Protein AF-A0A351A4K2-F1 (afdb_monomer_lite)

pLDDT: mean 87.45, std 18.74, range [32.94, 98.88]

Radius of gyration: 29.79 Å; chains: 1; bounding box: 42×46×103 Å

Foldseek 3Di:
DDDDDDDDDPPDDDPPPPDDDDADPDDDPPDQDDVLCSVPDDPDAAADEADADDDDDALAEAEDAPDPVSCVLVVVLVVCVVVVNSNSDYDYHYQDVSVVSCRHPNNGD

Sequence (109 aa):
MSNSQSQAPSQGLSNTDADTYTPPRVWTWNKPNGGHFASINRPIAGATHERELPRGQHPLQLYSLATPNGVKVTVMLEELLALGHAGAEYDAWLIRINEGDQFGSGFVG

Secondary structure (DSSP, 8-state):
------------------------SS----S--SGGGTTT--SS-S--B--PPP--SSSEEEEE-SSHHHHHHHHHHHHHHHTT-GGG-EEEEE--TTTTGGGBHHHH-

Structure (mmCIF, N/CA/C/O backbone):
data_AF-A0A351A4K2-F1
#
_entry.id   AF-A0A351A4K2-F1
#
loop_
_atom_site.group_PDB
_atom_site.id
_atom_site.type_symbol
_atom_site.label_atom_id
_atom_site.label_alt_id
_atom_site.label_comp_id
_atom_site.label_asym_id
_atom_site.label_enti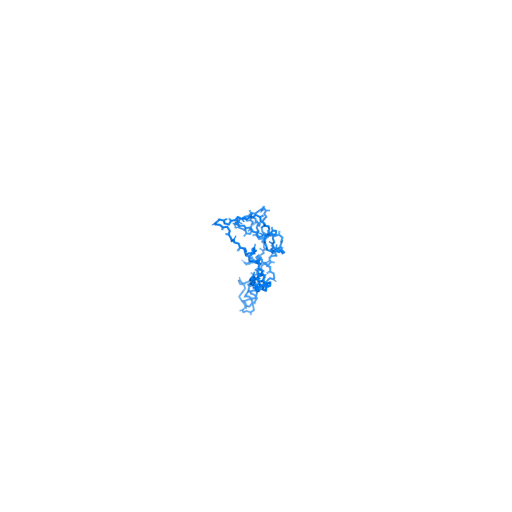ty_id
_atom_site.label_seq_id
_atom_site.pdbx_PDB_ins_code
_atom_site.Cartn_x
_atom_site.Cartn_y
_atom_site.Cartn_z
_atom_site.occupancy
_atom_site.B_iso_or_equiv
_atom_site.auth_seq_id
_atom_site.auth_comp_id
_atom_site.auth_asym_id
_atom_site.auth_atom_id
_atom_site.pdbx_PDB_model_num
ATOM 1 N N . MET A 1 1 ? 24.425 -32.440 -84.194 1.00 39.12 1 MET A N 1
ATOM 2 C CA . MET A 1 1 ? 25.554 -32.238 -83.260 1.00 39.12 1 MET A CA 1
ATOM 3 C C . MET A 1 1 ? 24.971 -31.913 -81.890 1.00 39.12 1 MET A C 1
ATOM 5 O O . MET A 1 1 ? 24.028 -31.137 -81.847 1.00 39.12 1 MET A O 1
ATOM 9 N N . SER A 1 2 ? 25.472 -32.593 -80.848 1.00 40.97 2 SER A N 1
ATOM 10 C CA . SER A 1 2 ? 25.205 -32.441 -79.395 1.00 40.97 2 SER A CA 1
ATOM 11 C C . SER A 1 2 ? 24.975 -30.984 -78.953 1.00 40.97 2 SER A C 1
ATOM 13 O O . SER A 1 2 ? 25.559 -30.092 -79.555 1.00 40.97 2 SER A O 1
ATOM 15 N N . ASN A 1 3 ? 24.196 -30.646 -77.918 1.00 32.94 3 ASN A N 1
ATOM 16 C CA . ASN A 1 3 ? 24.232 -31.159 -76.537 1.00 32.94 3 ASN A CA 1
ATOM 17 C C . ASN A 1 3 ? 22.944 -30.718 -75.780 1.00 32.94 3 ASN A C 1
ATOM 19 O O . ASN A 1 3 ? 22.393 -29.675 -76.114 1.00 32.94 3 ASN A O 1
ATOM 23 N N . SER A 1 4 ? 22.349 -31.540 -74.897 1.00 41.59 4 SER A N 1
ATOM 24 C CA . SER A 1 4 ? 22.372 -31.427 -73.409 1.00 41.59 4 SER A CA 1
ATOM 25 C C . SER A 1 4 ? 21.976 -30.030 -72.872 1.00 41.59 4 SER A C 1
ATOM 27 O O . SER A 1 4 ? 22.605 -29.058 -73.255 1.00 41.59 4 SER A O 1
ATOM 29 N N . GLN A 1 5 ? 21.048 -29.788 -71.946 1.00 40.56 5 GLN A N 1
ATOM 30 C CA . GLN A 1 5 ? 20.612 -30.506 -70.748 1.00 40.56 5 GLN A CA 1
ATOM 31 C C . GLN A 1 5 ? 19.347 -29.798 -70.216 1.00 40.56 5 GLN A C 1
ATOM 33 O O . GLN A 1 5 ? 19.179 -28.592 -70.382 1.00 40.56 5 GLN A O 1
ATOM 38 N N . SER A 1 6 ? 18.487 -30.549 -69.537 1.00 48.09 6 SER A N 1
ATOM 39 C CA . SER A 1 6 ? 17.358 -30.068 -68.740 1.00 48.09 6 SER A CA 1
ATOM 40 C C . SER A 1 6 ? 17.812 -29.304 -67.490 1.00 48.09 6 SER A C 1
ATOM 42 O O . SER A 1 6 ? 18.602 -29.847 -66.717 1.00 48.09 6 SER A O 1
ATOM 44 N N . GLN A 1 7 ? 17.225 -28.140 -67.207 1.00 42.34 7 GLN A N 1
ATOM 45 C CA . GLN A 1 7 ? 17.166 -27.582 -65.851 1.00 42.34 7 GLN A CA 1
ATOM 46 C C . GLN A 1 7 ? 15.751 -27.069 -65.570 1.00 42.34 7 GLN A C 1
ATOM 48 O O . GLN A 1 7 ? 15.266 -26.140 -66.211 1.00 42.34 7 GLN A O 1
ATOM 53 N N . ALA A 1 8 ? 15.078 -27.730 -64.627 1.00 46.47 8 ALA A N 1
ATOM 54 C CA . ALA A 1 8 ? 13.855 -27.238 -64.007 1.00 46.47 8 ALA A CA 1
ATOM 55 C C . ALA A 1 8 ? 14.180 -26.009 -63.136 1.00 46.47 8 ALA A C 1
ATOM 57 O O . ALA A 1 8 ? 15.271 -25.959 -62.561 1.00 46.47 8 ALA A O 1
ATOM 58 N N . PRO A 1 9 ? 13.264 -25.037 -62.988 1.00 40.56 9 PRO A N 1
ATOM 59 C CA . PRO A 1 9 ? 13.486 -23.924 -62.080 1.00 40.56 9 PRO A CA 1
ATOM 60 C C . PRO A 1 9 ? 13.496 -24.452 -60.642 1.00 40.56 9 PRO A C 1
ATOM 62 O O . PRO A 1 9 ? 12.497 -24.976 -60.145 1.00 40.56 9 PRO A O 1
ATOM 65 N N . SER A 1 10 ? 14.645 -24.334 -59.977 1.00 49.72 10 SER A N 1
ATOM 66 C CA . SER A 1 10 ? 14.763 -24.547 -58.540 1.00 49.72 10 SER A CA 1
ATOM 67 C C . SER A 1 10 ? 13.865 -23.536 -57.834 1.00 49.72 10 SER A C 1
ATOM 69 O O . SER A 1 10 ? 14.140 -22.336 -57.852 1.00 49.72 10 SER A O 1
ATOM 71 N N . GLN A 1 11 ? 12.785 -24.027 -57.232 1.00 54.59 11 GLN A N 1
ATOM 72 C CA . GLN A 1 11 ? 12.016 -23.300 -56.231 1.00 54.59 11 GLN A CA 1
ATOM 73 C C . GLN A 1 11 ? 12.992 -22.847 -55.136 1.00 54.59 11 GLN A C 1
ATOM 75 O O . GLN A 1 11 ? 13.496 -23.668 -54.369 1.00 54.59 11 GLN A O 1
ATOM 80 N N . GLY A 1 12 ? 13.325 -21.556 -55.114 1.00 42.44 12 GLY A N 1
ATOM 81 C CA . GLY A 1 12 ? 14.109 -20.961 -54.041 1.00 42.44 12 GLY A CA 1
ATOM 82 C C . GLY A 1 12 ? 13.267 -20.951 -52.773 1.00 42.44 12 GLY A C 1
ATOM 83 O O . GLY A 1 12 ? 12.302 -20.196 -52.680 1.00 42.44 12 GLY A O 1
ATOM 84 N N . LEU A 1 13 ? 13.610 -21.818 -51.822 1.00 52.03 13 LEU A N 1
ATOM 85 C CA . LEU A 1 13 ? 13.068 -21.784 -50.468 1.00 52.03 13 LEU A CA 1
ATOM 86 C C . LEU A 1 13 ? 13.351 -20.412 -49.832 1.00 52.03 13 LEU A C 1
ATOM 88 O O . LEU A 1 13 ? 14.436 -19.848 -49.978 1.00 52.03 13 LEU A O 1
ATOM 92 N N . SER A 1 14 ? 12.330 -19.887 -49.161 1.00 50.12 14 SER A N 1
ATOM 93 C CA . SER A 1 14 ? 12.283 -18.605 -48.462 1.00 50.12 14 SER A CA 1
ATOM 94 C C . SER A 1 14 ? 13.408 -18.435 -47.443 1.00 50.12 14 SER A C 1
ATOM 96 O O . SER A 1 14 ? 13.644 -19.337 -46.644 1.00 50.12 14 SER A O 1
ATOM 98 N N . ASN A 1 15 ? 14.003 -17.244 -47.372 1.00 55.38 15 ASN A N 1
ATOM 99 C CA . ASN A 1 15 ? 14.804 -16.839 -46.218 1.00 55.38 15 ASN A CA 1
ATOM 100 C C . ASN A 1 15 ? 13.967 -15.877 -45.358 1.00 55.38 15 ASN A C 1
ATOM 102 O O . ASN A 1 15 ? 14.037 -14.661 -45.516 1.00 55.38 15 ASN A O 1
ATOM 106 N N . THR A 1 16 ? 13.102 -16.435 -44.508 1.00 57.25 16 THR A N 1
ATOM 107 C CA . THR A 1 16 ? 12.237 -15.705 -43.556 1.00 57.25 16 THR A CA 1
ATOM 108 C C . THR A 1 16 ? 12.728 -15.812 -42.106 1.00 57.25 16 THR A C 1
ATOM 110 O O . THR A 1 16 ? 11.950 -15.605 -41.185 1.00 57.25 16 THR A O 1
ATOM 113 N N . ASP A 1 17 ? 14.013 -16.101 -41.880 1.00 59.97 17 ASP A N 1
ATOM 114 C CA . ASP A 1 17 ? 14.560 -16.367 -40.534 1.00 59.97 17 ASP A CA 1
ATOM 115 C C . ASP A 1 17 ? 15.235 -15.151 -39.861 1.00 59.97 17 ASP A C 1
ATOM 117 O O . ASP A 1 17 ? 15.971 -15.297 -38.885 1.00 59.97 17 ASP A O 1
ATOM 121 N N . ALA A 1 18 ? 15.002 -13.928 -40.348 1.00 61.44 18 ALA A N 1
ATOM 122 C CA . ALA A 1 18 ? 15.763 -12.743 -39.931 1.00 61.44 18 ALA A CA 1
ATOM 123 C C . ALA A 1 18 ? 15.093 -11.826 -38.884 1.00 61.44 18 ALA A C 1
ATOM 125 O O . ALA A 1 18 ? 15.476 -10.667 -38.803 1.00 6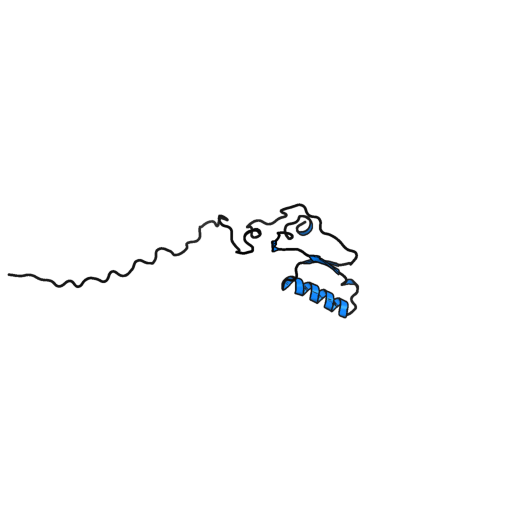1.44 18 ALA A O 1
ATOM 126 N N . ASP A 1 19 ? 14.154 -12.310 -38.060 1.00 75.00 19 ASP A N 1
ATOM 127 C CA . ASP A 1 19 ? 13.496 -11.468 -37.032 1.00 75.00 19 ASP A CA 1
ATOM 128 C C . ASP A 1 19 ? 13.363 -12.138 -35.646 1.00 75.00 19 ASP A C 1
ATOM 130 O O . ASP A 1 19 ? 12.459 -11.846 -34.861 1.00 75.00 19 ASP A O 1
ATOM 134 N N . THR A 1 20 ? 14.288 -13.037 -35.285 1.00 89.25 20 THR A N 1
ATOM 135 C CA . THR A 1 20 ? 14.316 -13.591 -33.918 1.00 89.25 20 THR A CA 1
ATOM 136 C C . THR A 1 20 ? 14.937 -12.587 -32.944 1.00 89.25 20 THR A C 1
ATOM 138 O O . THR A 1 20 ? 16.116 -12.238 -33.046 1.00 89.25 20 THR A O 1
ATOM 141 N N . TYR A 1 21 ? 14.154 -12.140 -31.959 1.00 90.50 21 TYR A N 1
ATOM 142 C CA . TYR A 1 21 ? 14.637 -11.256 -30.898 1.00 90.50 21 TYR A CA 1
ATOM 143 C C . TYR A 1 21 ? 15.830 -11.875 -30.154 1.00 90.50 21 TYR A C 1
ATOM 145 O O . TYR A 1 21 ? 15.721 -12.953 -29.574 1.00 90.50 21 TYR A O 1
ATOM 153 N N . THR A 1 22 ? 16.953 -11.155 -30.125 1.00 92.25 22 THR A N 1
ATOM 154 C CA . THR A 1 22 ? 18.134 -11.522 -29.333 1.00 92.25 22 THR A CA 1
ATOM 155 C C . THR A 1 22 ? 18.292 -10.536 -28.170 1.00 92.25 22 THR A C 1
ATOM 157 O O . THR A 1 22 ? 18.536 -9.350 -28.417 1.00 92.25 22 THR A O 1
ATOM 160 N N . PRO A 1 23 ? 18.155 -10.974 -26.904 1.00 93.25 23 PRO A N 1
ATOM 161 C CA . PRO A 1 23 ? 18.371 -10.109 -25.748 1.00 93.25 23 PRO A CA 1
ATOM 162 C C . PRO A 1 23 ? 19.809 -9.561 -25.696 1.00 93.25 23 PRO A C 1
ATOM 164 O O . PRO A 1 23 ? 20.752 -10.267 -26.063 1.00 93.25 23 PRO A O 1
ATOM 167 N N . PRO A 1 24 ? 20.026 -8.328 -25.205 1.00 94.06 24 PRO A N 1
ATOM 168 C CA . PRO A 1 24 ? 21.370 -7.793 -25.029 1.00 94.06 24 PRO A CA 1
ATOM 169 C C . PRO A 1 24 ? 22.098 -8.488 -23.867 1.00 94.06 24 PRO A C 1
ATOM 171 O O . PRO A 1 24 ? 21.483 -8.901 -22.887 1.00 94.06 24 PRO A O 1
ATOM 174 N N . ARG A 1 25 ? 23.436 -8.527 -23.925 1.00 95.94 25 ARG A N 1
ATOM 175 C CA . ARG A 1 25 ? 24.295 -9.049 -22.839 1.00 95.94 25 ARG A CA 1
ATOM 176 C C . ARG A 1 25 ? 24.082 -8.329 -21.501 1.00 95.94 25 ARG A C 1
ATOM 178 O O . ARG A 1 25 ? 24.228 -8.934 -20.446 1.00 95.94 25 ARG A O 1
ATOM 185 N N . VAL A 1 26 ? 23.786 -7.033 -21.555 1.00 95.31 26 VAL A N 1
ATOM 186 C CA . VAL A 1 26 ? 23.426 -6.213 -20.395 1.00 95.31 26 VAL A CA 1
ATOM 187 C C . VAL A 1 26 ? 22.081 -5.578 -20.701 1.00 95.31 26 VAL A C 1
ATOM 189 O O . VAL A 1 26 ? 21.945 -4.865 -21.696 1.00 95.31 26 VAL A O 1
ATOM 192 N N . TRP A 1 27 ? 21.086 -5.866 -19.866 1.00 95.12 27 TRP A N 1
ATOM 193 C CA . TRP A 1 27 ? 19.755 -5.296 -20.013 1.00 95.12 27 TRP A CA 1
ATOM 194 C C . TRP A 1 27 ? 19.772 -3.796 -19.708 1.00 95.12 27 TRP A C 1
ATOM 196 O O . TRP A 1 27 ? 20.408 -3.352 -18.751 1.00 95.12 27 TRP A O 1
ATOM 206 N N . THR A 1 28 ? 19.059 -3.018 -20.519 1.00 92.38 28 THR A N 1
ATOM 207 C CA . THR A 1 28 ? 18.889 -1.577 -20.329 1.00 92.38 28 THR A CA 1
ATOM 208 C C . THR A 1 28 ? 17.410 -1.216 -20.367 1.00 92.38 28 THR A C 1
ATOM 210 O O . THR A 1 28 ? 16.639 -1.748 -21.168 1.00 92.38 28 THR A O 1
ATOM 213 N N . TRP A 1 29 ? 17.004 -0.284 -19.504 1.00 91.25 29 TRP A N 1
ATOM 214 C CA . TRP A 1 29 ? 15.646 0.250 -19.501 1.00 91.25 29 TRP A CA 1
ATOM 215 C C . TRP A 1 29 ? 15.527 1.379 -20.528 1.00 91.25 29 TRP A C 1
ATOM 217 O O . TRP A 1 29 ? 15.709 2.550 -20.213 1.00 91.25 29 TRP A O 1
ATOM 227 N N . ASN A 1 30 ? 15.295 1.016 -21.788 1.00 82.56 30 ASN A N 1
ATOM 228 C CA . ASN A 1 30 ? 15.243 1.955 -22.916 1.00 82.56 30 ASN A CA 1
ATOM 229 C C . ASN A 1 30 ? 13.833 2.145 -23.501 1.00 82.56 30 ASN A C 1
ATOM 231 O O . ASN A 1 30 ? 13.659 2.920 -24.441 1.00 82.56 30 ASN A O 1
ATOM 235 N N . LYS A 1 31 ? 12.833 1.432 -22.967 1.00 79.00 31 LYS A N 1
ATOM 236 C CA . LYS A 1 31 ? 11.429 1.519 -23.379 1.00 79.00 31 LYS A CA 1
ATOM 237 C C . LYS A 1 31 ? 10.499 1.394 -22.167 1.00 79.00 31 LYS A C 1
ATOM 239 O O . LYS A 1 31 ? 10.785 0.589 -21.274 1.00 79.00 31 LYS A O 1
ATOM 244 N N . PRO A 1 32 ? 9.370 2.125 -22.146 1.00 76.88 32 PRO A N 1
ATOM 245 C CA . PRO A 1 32 ? 8.301 1.861 -21.190 1.00 76.88 32 PRO A CA 1
ATOM 246 C C . PRO A 1 32 ? 7.793 0.420 -21.363 1.00 76.88 32 PRO A C 1
ATOM 248 O O . PRO A 1 32 ? 7.637 -0.060 -22.485 1.00 76.88 32 PRO A O 1
ATOM 251 N N . ASN A 1 33 ? 7.557 -0.281 -20.252 1.00 79.81 33 ASN A N 1
ATOM 252 C CA . ASN A 1 33 ? 7.091 -1.669 -20.240 1.00 79.81 33 ASN A CA 1
ATOM 253 C C . ASN A 1 33 ? 6.048 -1.863 -19.129 1.00 79.81 33 ASN A C 1
ATOM 255 O O . ASN A 1 33 ? 6.232 -1.371 -18.019 1.00 79.81 33 ASN A O 1
ATOM 259 N N . GLY A 1 34 ? 4.970 -2.597 -19.412 1.00 78.88 34 GLY A N 1
ATOM 260 C CA . GLY A 1 34 ? 3.913 -2.894 -18.437 1.00 78.88 34 GLY A CA 1
ATOM 261 C C . GLY A 1 34 ? 2.509 -2.430 -18.822 1.00 78.88 34 GLY A C 1
ATOM 262 O O . GLY A 1 34 ? 1.619 -2.461 -17.976 1.00 78.88 34 GLY A O 1
ATOM 263 N N . GLY A 1 35 ? 2.289 -1.991 -20.067 1.00 87.62 35 GLY A N 1
ATOM 264 C CA . GLY A 1 35 ? 0.970 -1.554 -20.539 1.00 87.62 35 GLY A CA 1
ATOM 265 C C . GLY A 1 35 ? 0.409 -0.421 -19.679 1.00 87.62 35 GLY A C 1
ATOM 266 O O . GLY A 1 35 ? 1.060 0.607 -19.516 1.00 87.62 35 GLY A O 1
ATOM 267 N N . HIS A 1 36 ? -0.763 -0.637 -19.076 1.00 85.25 36 HIS A N 1
ATOM 268 C CA . HIS A 1 36 ? -1.399 0.308 -18.146 1.00 85.25 36 HIS A CA 1
ATOM 269 C C . HIS A 1 36 ? -0.494 0.721 -16.966 1.00 85.25 36 HIS A C 1
ATOM 271 O O . HIS A 1 36 ? -0.648 1.807 -16.419 1.00 85.25 36 HIS A O 1
ATOM 277 N N . PHE A 1 37 ? 0.480 -0.114 -16.596 1.00 88.25 37 PHE A N 1
ATOM 278 C CA . PHE A 1 37 ? 1.420 0.142 -15.502 1.00 88.25 37 PHE A CA 1
ATOM 279 C C . PHE A 1 37 ? 2.793 0.639 -15.970 1.00 88.25 37 PHE A C 1
ATOM 281 O O . PHE A 1 37 ? 3.728 0.733 -15.176 1.00 88.25 37 PHE A O 1
ATOM 288 N N . ALA A 1 38 ? 2.950 0.975 -17.252 1.00 88.81 38 ALA A N 1
ATOM 289 C CA . ALA A 1 38 ? 4.233 1.427 -17.780 1.00 88.81 38 ALA A CA 1
ATOM 290 C C . ALA A 1 38 ? 4.737 2.735 -17.141 1.00 88.81 38 ALA A C 1
ATOM 292 O O . ALA A 1 38 ? 5.941 2.966 -17.116 1.00 88.81 38 ALA A O 1
ATOM 293 N N . SER A 1 39 ? 3.835 3.565 -16.607 1.00 87.25 39 SER A N 1
ATOM 294 C CA . SER A 1 39 ? 4.167 4.790 -15.866 1.00 87.25 39 SER A CA 1
ATOM 295 C C . SER A 1 39 ? 4.707 4.530 -14.455 1.00 87.25 39 SER A C 1
ATOM 297 O O . SER A 1 39 ? 5.374 5.399 -13.893 1.00 87.25 39 SER A O 1
ATOM 299 N N . ILE A 1 40 ? 4.441 3.352 -13.879 1.00 93.12 40 ILE A N 1
ATOM 300 C CA . ILE A 1 40 ? 4.829 3.014 -12.503 1.00 93.12 40 ILE A CA 1
ATOM 301 C C . ILE A 1 40 ? 5.975 2.001 -12.433 1.00 93.12 40 ILE A C 1
ATOM 303 O O . ILE A 1 40 ? 6.766 2.048 -11.491 1.00 93.12 40 ILE A O 1
ATOM 307 N N . ASN A 1 41 ? 6.104 1.112 -13.422 1.00 93.25 41 ASN A N 1
ATOM 308 C CA . ASN A 1 41 ? 7.148 0.092 -13.453 1.00 93.25 41 ASN A CA 1
ATOM 309 C C . ASN A 1 41 ? 8.519 0.717 -13.733 1.00 93.25 41 ASN A C 1
ATOM 311 O O . ASN A 1 41 ? 8.729 1.352 -14.765 1.00 93.25 41 ASN A O 1
ATOM 315 N N . ARG A 1 42 ? 9.474 0.486 -12.830 1.00 94.31 42 ARG A N 1
ATOM 316 C CA . ARG A 1 42 ? 10.830 1.044 -12.884 1.00 94.31 42 ARG A CA 1
ATOM 317 C C . ARG A 1 42 ? 11.854 0.035 -12.348 1.00 94.31 42 ARG A C 1
ATOM 319 O O . ARG A 1 42 ? 11.515 -0.747 -11.464 1.00 94.31 42 ARG A O 1
ATOM 326 N N . PRO A 1 43 ? 13.105 0.046 -12.840 1.00 94.81 43 PRO A N 1
ATOM 327 C CA . PRO A 1 43 ? 14.150 -0.882 -12.398 1.00 94.81 43 PRO A CA 1
ATOM 328 C C . PRO A 1 43 ? 14.808 -0.482 -11.066 1.00 94.81 43 PRO A C 1
ATOM 330 O O . PRO A 1 43 ? 15.776 -1.111 -10.649 1.00 94.81 43 PRO A O 1
ATOM 333 N N . ILE A 1 44 ? 14.320 0.581 -10.425 1.00 95.38 44 ILE A N 1
ATOM 334 C CA . ILE A 1 44 ? 14.834 1.117 -9.163 1.00 95.38 44 ILE A CA 1
ATOM 335 C C . ILE A 1 44 ? 13.695 1.237 -8.150 1.00 95.38 44 ILE A C 1
ATOM 337 O O . ILE A 1 44 ? 12.570 1.569 -8.519 1.00 95.38 44 ILE A O 1
ATOM 341 N N . ALA A 1 45 ? 13.991 0.980 -6.879 1.00 96.94 45 ALA A N 1
ATOM 342 C CA . ALA A 1 45 ? 13.052 1.159 -5.774 1.00 96.94 45 ALA A CA 1
ATOM 343 C C . ALA A 1 45 ? 13.194 2.554 -5.134 1.00 96.94 45 ALA A C 1
ATOM 345 O O . ALA A 1 45 ? 14.079 3.326 -5.504 1.00 96.94 45 ALA A O 1
ATOM 346 N N . GLY A 1 46 ? 12.342 2.846 -4.149 1.00 97.25 46 GLY A N 1
ATOM 347 C CA . GLY A 1 46 ? 12.426 4.043 -3.310 1.00 97.25 46 GLY A CA 1
ATOM 348 C C . GLY A 1 46 ? 11.239 4.991 -3.451 1.00 97.25 46 GLY A C 1
ATOM 349 O O . GLY A 1 46 ? 10.414 4.861 -4.361 1.00 97.25 46 GLY A O 1
ATOM 350 N N . ALA A 1 47 ? 11.169 5.946 -2.523 1.00 98.06 47 ALA A N 1
ATOM 351 C CA . ALA A 1 47 ? 10.190 7.019 -2.561 1.00 98.06 47 ALA A CA 1
ATOM 352 C C . ALA A 1 47 ? 10.442 7.943 -3.761 1.00 98.06 47 ALA A C 1
ATOM 354 O O . ALA A 1 47 ? 11.568 8.117 -4.227 1.00 98.06 47 ALA A O 1
ATOM 355 N N . THR A 1 48 ? 9.369 8.532 -4.270 1.00 97.62 48 THR A N 1
ATOM 356 C CA . THR A 1 48 ? 9.377 9.385 -5.469 1.00 97.62 48 THR A CA 1
ATOM 357 C C . THR A 1 48 ? 8.808 10.765 -5.214 1.00 97.62 48 THR A C 1
ATOM 359 O O . THR A 1 48 ? 9.031 11.674 -6.009 1.00 97.62 48 THR A O 1
ATOM 362 N N . HIS A 1 49 ? 8.065 10.905 -4.123 1.00 97.81 49 HIS A N 1
ATOM 363 C CA . HIS A 1 49 ? 7.468 12.145 -3.684 1.00 97.81 49 HIS A CA 1
ATOM 364 C C . HIS A 1 49 ? 7.276 12.102 -2.170 1.00 97.81 49 HIS A C 1
ATOM 366 O O . HIS A 1 49 ? 7.107 11.030 -1.579 1.00 97.81 49 HIS A O 1
ATOM 372 N N . GLU A 1 50 ? 7.287 13.280 -1.558 1.00 98.06 50 GLU A N 1
ATOM 373 C CA . GLU A 1 50 ? 6.927 13.421 -0.156 1.00 98.06 50 GLU A CA 1
ATOM 374 C C . GLU A 1 50 ? 5.419 13.265 0.009 1.00 98.06 50 GLU A C 1
ATOM 376 O O . GLU A 1 50 ? 4.637 13.935 -0.672 1.00 98.06 50 GLU A O 1
ATOM 381 N N . ARG A 1 51 ? 5.011 12.355 0.893 1.00 96.88 51 ARG A N 1
ATOM 382 C CA . ARG A 1 51 ? 3.607 12.130 1.233 1.00 96.88 51 ARG A CA 1
ATOM 383 C C . ARG A 1 51 ? 3.502 11.428 2.569 1.00 96.88 51 ARG A C 1
ATOM 385 O O . ARG A 1 51 ? 3.837 10.251 2.679 1.00 96.88 51 ARG A O 1
ATOM 392 N N . GLU A 1 52 ? 2.978 12.140 3.553 1.00 97.44 52 GLU A N 1
ATOM 393 C CA . GLU A 1 52 ? 2.617 11.542 4.830 1.00 97.44 52 GLU A CA 1
ATOM 394 C C . GLU A 1 52 ? 1.393 10.637 4.679 1.00 97.44 52 GLU A C 1
ATOM 396 O O . GLU A 1 52 ? 0.514 10.861 3.837 1.00 97.44 52 GLU A O 1
ATOM 401 N N . LEU A 1 53 ? 1.346 9.598 5.508 1.00 98.25 53 LEU A N 1
ATOM 402 C CA . LEU A 1 53 ? 0.209 8.698 5.579 1.00 98.25 53 LEU A CA 1
ATOM 403 C C . LEU A 1 53 ? -0.766 9.153 6.676 1.00 98.25 53 LEU A C 1
ATOM 405 O O . LEU A 1 53 ? -0.328 9.437 7.794 1.00 98.25 53 LEU A O 1
ATOM 409 N N . PRO A 1 54 ? -2.081 9.211 6.391 1.00 98.00 54 PRO A N 1
ATOM 410 C CA . PRO A 1 54 ? -3.077 9.497 7.415 1.00 98.00 54 PRO A CA 1
ATOM 411 C C . PRO A 1 54 ? -3.112 8.368 8.445 1.00 98.00 54 PRO A C 1
ATOM 413 O O . PRO A 1 54 ? -3.009 7.201 8.089 1.00 98.00 54 PRO A O 1
ATOM 416 N N . ARG A 1 55 ? -3.309 8.712 9.717 1.00 98.31 55 ARG A N 1
ATOM 417 C CA . ARG A 1 55 ? -3.419 7.746 10.812 1.00 98.31 55 ARG A CA 1
ATOM 418 C C . ARG A 1 55 ? -4.698 8.002 11.596 1.00 98.31 55 ARG A C 1
ATOM 420 O O . ARG A 1 55 ? -4.931 9.129 12.027 1.00 98.31 55 ARG A O 1
ATOM 427 N N . GLY A 1 56 ? -5.515 6.967 11.757 1.00 98.38 56 GLY A N 1
ATOM 428 C CA . GLY A 1 56 ? -6.763 7.034 12.508 1.00 98.38 56 GLY A CA 1
ATOM 429 C C . GLY A 1 56 ? -6.604 6.588 13.960 1.00 98.38 56 GLY A C 1
ATOM 430 O O . GLY A 1 56 ? -5.502 6.577 14.517 1.00 98.38 56 GLY A O 1
ATOM 431 N N . GLN A 1 57 ? -7.734 6.265 14.584 1.00 98.31 57 GLN A N 1
ATOM 432 C CA . GLN A 1 57 ? -7.816 5.952 16.011 1.00 98.31 57 GLN A CA 1
ATOM 433 C C . GLN A 1 57 ? -7.641 4.462 16.326 1.00 98.31 57 GLN A C 1
ATOM 435 O O . GLN A 1 57 ? -7.324 4.117 17.465 1.00 98.31 57 GLN A O 1
ATOM 440 N N . HIS A 1 58 ? -7.871 3.580 15.352 1.00 98.69 58 HIS A N 1
ATOM 441 C CA . HIS A 1 58 ? -7.870 2.142 15.577 1.00 98.69 58 HIS A CA 1
ATOM 442 C C . HIS A 1 58 ? -6.438 1.591 15.705 1.00 98.69 58 HIS A C 1
ATOM 444 O O . HIS A 1 58 ? -5.482 2.177 15.174 1.00 98.69 58 HIS A O 1
ATOM 450 N N . PRO A 1 59 ? -6.255 0.466 16.426 1.00 98.31 59 PRO A N 1
ATOM 451 C CA . PRO A 1 59 ? -4.930 -0.071 16.728 1.00 98.31 59 PRO A CA 1
ATOM 452 C C . PRO A 1 59 ? -4.149 -0.493 15.479 1.00 98.31 59 PRO A C 1
ATOM 454 O O . PRO A 1 59 ? -2.918 -0.406 15.475 1.00 98.31 59 PRO A O 1
ATOM 457 N N . LEU A 1 60 ? -4.837 -0.915 14.417 1.00 98.69 60 LEU A N 1
ATOM 458 C CA . LEU A 1 60 ? -4.223 -1.293 13.150 1.00 98.69 60 LEU A CA 1
ATOM 459 C C . LEU A 1 60 ? -4.478 -0.226 12.079 1.00 98.69 60 LEU A C 1
ATOM 461 O O . LEU A 1 60 ? -5.582 0.287 11.927 1.00 98.69 60 LEU A O 1
ATOM 465 N N . GLN A 1 61 ? -3.440 0.102 11.313 1.00 98.69 61 GLN A N 1
ATOM 466 C CA . GLN A 1 61 ? -3.514 1.040 10.192 1.00 98.69 61 GLN A CA 1
ATOM 467 C C . GLN A 1 61 ? -3.194 0.271 8.913 1.00 98.69 61 GLN A C 1
ATOM 469 O O . GLN A 1 61 ? -2.063 -0.179 8.720 1.00 98.69 61 GLN A O 1
ATOM 474 N N . LEU A 1 62 ? -4.196 0.081 8.060 1.00 98.69 62 LEU A N 1
ATOM 475 C CA . LEU A 1 62 ? -4.082 -0.677 6.823 1.00 98.69 62 LEU A CA 1
ATOM 476 C C . LEU A 1 62 ? -4.020 0.275 5.629 1.00 98.69 62 LEU A C 1
ATOM 478 O O . LEU A 1 62 ? -5.015 0.893 5.275 1.00 98.69 62 LEU A O 1
ATOM 482 N N . TYR A 1 63 ? -2.876 0.335 4.955 1.00 98.69 63 TYR A N 1
ATOM 483 C CA . TYR A 1 63 ? -2.710 1.070 3.698 1.00 98.69 63 TYR A CA 1
ATOM 484 C C . TYR A 1 63 ? -2.760 0.078 2.540 1.00 98.69 63 TYR A C 1
ATOM 486 O O . TYR A 1 63 ? -1.830 -0.705 2.345 1.00 98.69 63 TYR A O 1
ATOM 494 N N . SER A 1 64 ? -3.871 0.036 1.808 1.00 98.62 64 SER A N 1
ATOM 495 C CA . SER A 1 64 ? -4.131 -1.044 0.854 1.00 98.62 64 SER A CA 1
ATOM 496 C C . SER A 1 64 ? -4.995 -0.604 -0.325 1.00 98.62 64 SER A C 1
ATOM 498 O O . SER A 1 64 ? -5.392 0.549 -0.463 1.00 98.62 64 SER A O 1
ATOM 500 N N . LEU A 1 65 ? -5.284 -1.549 -1.208 1.00 98.50 65 LEU A N 1
ATOM 501 C CA . LEU A 1 65 ? -6.181 -1.395 -2.344 1.00 98.50 65 LEU A CA 1
ATOM 502 C C . LEU A 1 65 ? -7.026 -2.658 -2.458 1.00 98.50 65 LEU A C 1
ATOM 504 O O . LEU A 1 65 ? -6.513 -3.746 -2.200 1.00 98.50 65 LEU A O 1
ATOM 508 N N . ALA A 1 66 ? -8.273 -2.532 -2.916 1.00 97.69 66 ALA A N 1
ATOM 509 C CA . ALA A 1 66 ? -9.215 -3.635 -3.144 1.00 97.69 66 ALA A CA 1
ATOM 510 C C . ALA A 1 66 ? -8.815 -4.558 -4.323 1.00 97.69 66 ALA A C 1
ATOM 512 O O . ALA A 1 66 ? -9.578 -4.822 -5.247 1.00 97.69 66 ALA A O 1
ATOM 513 N N . THR A 1 67 ? -7.576 -5.038 -4.300 1.00 98.31 67 THR A N 1
ATOM 514 C CA . THR A 1 67 ? -7.028 -6.089 -5.155 1.00 98.31 67 THR A CA 1
ATOM 515 C C . THR A 1 67 ? -7.218 -7.446 -4.471 1.00 98.31 67 THR A C 1
ATOM 517 O O . THR A 1 67 ? -7.427 -7.487 -3.256 1.00 98.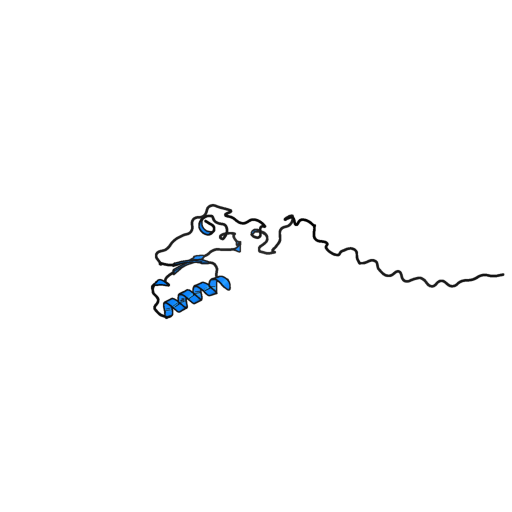31 67 THR A O 1
ATOM 520 N N . PRO A 1 68 ? -7.027 -8.576 -5.175 1.00 98.69 68 PRO A N 1
ATOM 521 C CA . PRO A 1 68 ? -7.014 -9.890 -4.532 1.00 98.69 68 PRO A CA 1
ATOM 522 C C . PRO A 1 68 ? -6.018 -10.015 -3.369 1.00 98.69 68 PRO A C 1
ATOM 524 O O . PRO A 1 68 ? -6.223 -10.837 -2.486 1.00 98.69 68 PRO A O 1
ATOM 527 N N . ASN A 1 69 ? -4.944 -9.215 -3.340 1.00 98.56 69 ASN A N 1
ATOM 528 C CA . ASN A 1 69 ? -4.017 -9.190 -2.208 1.00 98.56 69 ASN A CA 1
ATOM 529 C C . ASN A 1 69 ? -4.548 -8.361 -1.035 1.00 98.56 69 ASN A C 1
ATOM 531 O O . ASN A 1 69 ? -4.435 -8.809 0.101 1.00 98.56 69 ASN A O 1
ATOM 535 N N . GLY A 1 70 ? -5.151 -7.198 -1.294 1.00 98.50 70 GLY A N 1
ATOM 536 C CA . GLY A 1 70 ? -5.741 -6.380 -0.231 1.00 98.50 70 GLY A CA 1
ATOM 537 C C . GLY A 1 70 ? -6.917 -7.072 0.453 1.00 98.50 70 GLY A C 1
ATOM 538 O O . GLY A 1 70 ? -6.994 -7.064 1.678 1.00 98.50 70 GLY A O 1
ATOM 539 N N . VAL A 1 71 ? -7.752 -7.774 -0.324 1.00 98.62 71 VAL A N 1
ATOM 540 C CA . VAL A 1 71 ? -8.890 -8.554 0.193 1.00 98.62 71 VAL A CA 1
ATOM 541 C C . VAL A 1 71 ? -8.451 -9.610 1.209 1.00 98.62 71 VAL A C 1
ATOM 543 O O . VAL A 1 71 ? -9.159 -9.832 2.182 1.00 98.62 71 VAL A O 1
ATOM 546 N N . LYS A 1 72 ? -7.274 -10.235 1.045 1.00 98.75 72 LYS A N 1
ATOM 547 C CA . LYS A 1 72 ? -6.768 -11.226 2.016 1.00 98.75 72 LYS A CA 1
ATOM 548 C C . LYS A 1 72 ? -6.656 -10.635 3.419 1.00 98.75 72 LYS A C 1
ATOM 550 O O . LYS A 1 72 ? -7.025 -11.289 4.387 1.00 98.75 72 LYS A O 1
ATOM 555 N N . VAL A 1 73 ? -6.140 -9.409 3.515 1.00 98.69 73 VAL A N 1
ATOM 556 C CA . VAL A 1 73 ? -5.900 -8.746 4.800 1.00 98.69 73 VAL A CA 1
ATOM 557 C C . VAL A 1 73 ? -7.209 -8.252 5.395 1.00 98.69 73 VAL A C 1
ATOM 559 O O . VAL A 1 73 ? -7.463 -8.511 6.564 1.00 98.69 73 VAL A O 1
ATOM 562 N N . THR A 1 74 ? -8.067 -7.606 4.602 1.00 98.56 74 THR A N 1
ATOM 563 C CA . THR A 1 74 ? -9.360 -7.135 5.116 1.00 98.56 74 THR A CA 1
ATOM 564 C C . THR A 1 74 ? -10.233 -8.302 5.561 1.00 98.56 74 THR A C 1
ATOM 566 O O . THR A 1 74 ? -10.775 -8.249 6.652 1.00 98.56 74 THR A O 1
ATOM 569 N N . VAL A 1 75 ? -10.301 -9.398 4.794 1.00 98.81 75 VAL A N 1
ATOM 570 C CA . VAL A 1 75 ? -11.034 -10.605 5.213 1.00 98.81 75 VAL A CA 1
ATOM 571 C C . VAL A 1 75 ? -10.454 -11.172 6.506 1.00 98.81 75 VAL A C 1
ATOM 573 O O . VAL A 1 75 ? -11.210 -11.427 7.428 1.00 98.81 75 VAL A O 1
ATOM 576 N N . MET A 1 76 ? -9.130 -11.312 6.629 1.00 98.81 76 MET A N 1
ATOM 577 C CA . MET A 1 76 ? -8.515 -11.772 7.881 1.00 98.81 76 MET A CA 1
ATOM 578 C C . MET A 1 76 ? -8.919 -10.904 9.085 1.00 98.81 76 MET A C 1
ATOM 580 O O . MET A 1 76 ? -9.225 -11.446 10.144 1.00 98.81 76 MET A O 1
ATOM 584 N N . LEU A 1 77 ? -8.906 -9.576 8.940 1.00 98.81 77 LEU A N 1
ATOM 585 C CA . LEU A 1 77 ? -9.267 -8.654 10.019 1.00 98.81 77 LEU A CA 1
ATOM 586 C C . LEU A 1 77 ? -10.751 -8.762 10.383 1.00 98.81 77 LEU A C 1
ATOM 588 O O . LEU A 1 77 ? -11.072 -8.873 11.562 1.00 98.81 77 LEU A O 1
ATOM 592 N N . GLU A 1 78 ? -11.638 -8.817 9.390 1.00 98.81 78 GLU A N 1
ATOM 593 C CA . GLU A 1 78 ? -13.075 -9.012 9.615 1.00 98.81 78 GLU A CA 1
ATOM 594 C C . GLU A 1 78 ? -13.385 -10.362 10.278 1.00 98.81 78 GLU A C 1
ATOM 596 O O . GLU A 1 78 ? -14.193 -10.421 11.201 1.00 98.81 78 GLU A O 1
ATOM 601 N N . GLU A 1 79 ? -12.710 -11.445 9.884 1.00 98.81 79 GLU A N 1
ATOM 602 C CA . GLU A 1 79 ? -12.874 -12.763 10.515 1.00 98.81 79 GLU A CA 1
ATOM 603 C C . GLU A 1 79 ? -12.415 -12.748 11.985 1.00 98.81 79 GLU A C 1
ATOM 605 O O . GLU A 1 79 ? -13.058 -13.334 12.857 1.00 98.81 79 GLU A O 1
ATOM 610 N N . LEU A 1 80 ? -11.334 -12.028 12.308 1.00 98.88 80 LEU A N 1
ATOM 611 C CA . LEU A 1 80 ? -10.893 -11.844 13.695 1.00 98.88 80 LEU A CA 1
ATOM 612 C C . LEU A 1 80 ? -11.891 -11.012 14.513 1.00 98.88 80 LEU A C 1
ATOM 614 O O . LEU A 1 80 ? -12.171 -11.348 15.667 1.00 98.88 80 LEU A O 1
ATOM 618 N N . LEU A 1 81 ? -12.447 -9.952 13.926 1.00 98.75 81 LEU A N 1
ATOM 619 C CA . LEU A 1 81 ? -13.486 -9.138 14.557 1.00 98.75 81 LEU A CA 1
ATOM 620 C C . LEU A 1 81 ? -14.762 -9.950 14.804 1.00 98.75 81 LEU A C 1
ATOM 622 O O . LEU A 1 81 ? -15.335 -9.863 1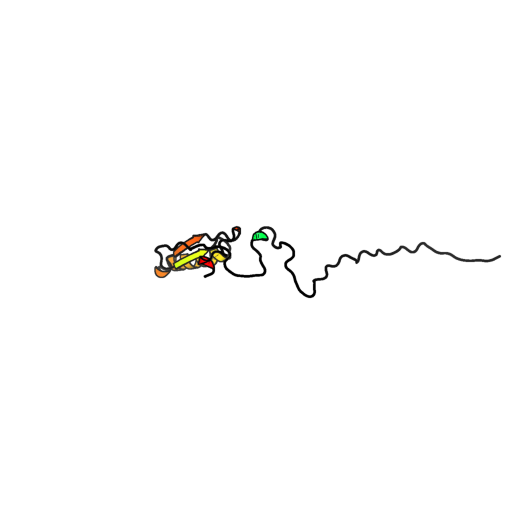5.890 1.00 98.75 81 LEU A O 1
ATOM 626 N N . ALA A 1 82 ? -15.159 -10.804 13.857 1.00 98.69 82 ALA A N 1
ATOM 627 C CA . ALA A 1 82 ? -16.292 -11.715 14.006 1.00 98.69 82 ALA A CA 1
ATOM 628 C C . ALA A 1 82 ? -16.104 -12.712 15.166 1.00 98.69 82 ALA A C 1
ATOM 630 O O . ALA A 1 82 ? -17.074 -13.086 15.824 1.00 98.69 82 ALA A O 1
ATOM 631 N N . LEU A 1 83 ? -14.858 -13.093 15.470 1.00 98.69 83 LEU A N 1
ATOM 632 C CA . LEU A 1 83 ? -14.488 -13.910 16.633 1.00 98.69 83 LEU A CA 1
ATOM 633 C C . LEU A 1 83 ? -14.337 -13.103 17.941 1.00 98.69 83 LEU A C 1
ATOM 635 O O . LEU A 1 83 ? -13.994 -13.670 18.980 1.00 98.69 83 LEU A O 1
ATOM 639 N N . GLY A 1 84 ? -14.605 -11.794 17.924 1.00 98.38 84 GLY A N 1
ATOM 640 C CA . GLY A 1 84 ? -14.564 -10.920 19.100 1.00 98.38 84 GLY A CA 1
ATOM 641 C C . GLY A 1 84 ? -13.170 -10.401 19.464 1.00 98.38 84 GLY A C 1
ATOM 642 O O . GLY A 1 84 ? -12.977 -9.867 20.559 1.00 98.38 84 GLY A O 1
ATOM 643 N N . HIS A 1 85 ? -12.179 -10.529 18.578 1.00 98.56 85 HIS A N 1
ATOM 644 C CA . HIS A 1 85 ? -10.838 -9.998 18.811 1.00 98.56 85 HIS A CA 1
ATOM 645 C C . HIS A 1 85 ? -10.796 -8.480 18.576 1.00 98.56 85 HIS A C 1
ATOM 647 O O . HIS A 1 85 ? -10.361 -8.021 17.526 1.00 98.56 85 HIS A O 1
ATOM 653 N N . ALA A 1 86 ? -11.187 -7.681 19.575 1.00 97.12 86 ALA A N 1
ATOM 654 C CA . ALA A 1 86 ? -11.231 -6.211 19.479 1.00 97.12 86 ALA A CA 1
ATOM 655 C C . ALA A 1 86 ? -9.888 -5.549 19.093 1.00 97.12 86 ALA A C 1
ATOM 657 O O . ALA A 1 86 ? -9.865 -4.461 18.529 1.00 97.12 86 ALA A O 1
ATOM 658 N N . GLY A 1 87 ? -8.752 -6.216 19.335 1.00 97.94 87 GLY A N 1
ATOM 659 C CA . GLY A 1 87 ? -7.439 -5.750 18.866 1.00 97.94 87 GLY A CA 1
ATOM 660 C C . GLY A 1 87 ? -7.262 -5.761 17.339 1.00 97.94 87 GLY A C 1
ATOM 661 O O . GLY A 1 87 ? -6.253 -5.257 16.856 1.00 97.94 87 GLY A O 1
ATOM 662 N N . ALA A 1 88 ? -8.211 -6.336 16.593 1.00 98.69 88 ALA A N 1
ATOM 663 C CA . ALA A 1 88 ? -8.223 -6.367 15.133 1.00 98.69 88 ALA A CA 1
ATOM 664 C C . ALA A 1 88 ? -8.936 -5.162 14.497 1.00 98.69 88 ALA A C 1
ATOM 666 O O . ALA A 1 88 ? -8.986 -5.085 13.272 1.00 98.69 88 ALA A O 1
ATOM 667 N N . GLU A 1 89 ? -9.474 -4.225 15.287 1.00 98.69 89 GLU A N 1
ATOM 668 C CA . GLU A 1 89 ? -10.033 -2.985 14.746 1.00 98.69 89 GLU A CA 1
ATOM 669 C C . GLU A 1 89 ? -8.987 -2.224 13.920 1.00 98.69 89 GLU A C 1
ATOM 671 O O . GLU A 1 89 ? -7.815 -2.125 14.306 1.00 98.69 89 GLU A O 1
ATOM 676 N N . TYR A 1 90 ? -9.405 -1.674 12.779 1.00 98.88 90 TYR A N 1
ATOM 677 C CA . TYR A 1 90 ? -8.481 -1.083 11.821 1.00 98.88 90 TYR A CA 1
ATOM 678 C C . TYR A 1 90 ? -9.064 0.117 11.075 1.00 98.88 90 TYR A C 1
ATOM 680 O O . TYR A 1 90 ? -10.247 0.155 10.749 1.00 98.88 90 TYR A O 1
ATOM 688 N N . ASP A 1 91 ? -8.197 1.074 10.750 1.00 98.88 91 ASP A N 1
ATOM 689 C CA . ASP A 1 91 ? -8.466 2.107 9.752 1.00 98.88 91 ASP A CA 1
ATOM 690 C C . ASP A 1 91 ? -7.898 1.650 8.401 1.00 98.88 91 ASP A C 1
ATOM 692 O O . ASP A 1 91 ? -6.711 1.326 8.301 1.00 98.88 91 ASP A O 1
ATOM 696 N N . ALA A 1 92 ? -8.728 1.616 7.356 1.00 98.50 92 ALA A N 1
ATOM 697 C CA . ALA A 1 92 ? -8.314 1.227 6.008 1.00 98.50 92 ALA A CA 1
ATOM 698 C C . ALA A 1 92 ? -8.189 2.440 5.078 1.00 98.50 92 ALA A C 1
ATOM 700 O O . ALA A 1 92 ? -9.179 3.031 4.646 1.00 98.50 92 ALA A O 1
ATOM 701 N N . TRP A 1 93 ? -6.954 2.768 4.718 1.00 98.69 93 TRP A N 1
ATOM 702 C CA . TRP A 1 93 ? -6.593 3.869 3.838 1.00 98.69 93 TRP A CA 1
ATOM 703 C C . TRP A 1 93 ? -6.300 3.368 2.426 1.00 98.69 93 TRP A C 1
ATOM 705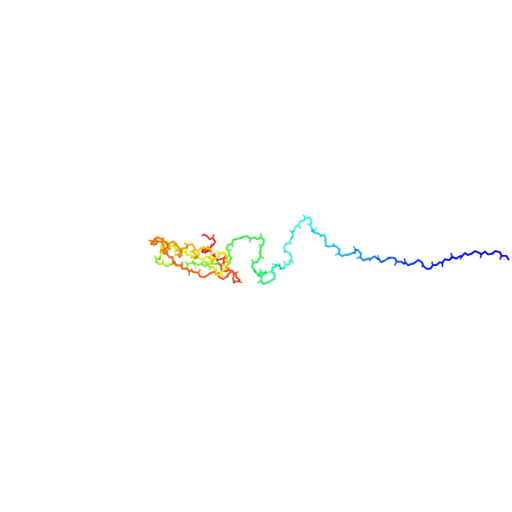 O O . TRP A 1 93 ? -5.573 2.393 2.218 1.00 98.69 93 TRP A O 1
ATOM 715 N N . LEU A 1 94 ? -6.855 4.064 1.437 1.00 98.31 94 LEU A N 1
ATOM 716 C CA . LEU A 1 94 ? -6.705 3.706 0.033 1.00 98.31 94 LEU A CA 1
ATOM 717 C C . LEU A 1 94 ? -5.329 4.118 -0.516 1.00 98.31 94 LEU A C 1
ATOM 719 O O . LEU A 1 94 ? -4.959 5.287 -0.440 1.00 98.31 94 LEU A O 1
ATOM 723 N N . ILE A 1 95 ? -4.626 3.174 -1.145 1.00 98.56 95 ILE A N 1
ATOM 724 C CA . ILE A 1 95 ? -3.372 3.374 -1.885 1.00 98.56 95 ILE A CA 1
ATOM 725 C C . ILE A 1 95 ? -3.616 3.063 -3.363 1.00 98.56 95 ILE A C 1
ATOM 727 O O . ILE A 1 95 ? -3.745 1.903 -3.766 1.00 98.56 95 ILE A O 1
ATOM 731 N N . ARG A 1 96 ? -3.700 4.095 -4.204 1.00 97.50 96 ARG A N 1
ATOM 732 C CA . ARG A 1 96 ? -3.975 3.938 -5.639 1.00 97.50 96 ARG A CA 1
ATOM 733 C C . ARG A 1 96 ? -2.696 3.575 -6.387 1.00 97.50 96 ARG A C 1
ATOM 735 O O . ARG A 1 96 ? -1.941 4.439 -6.823 1.00 97.50 96 ARG A O 1
ATOM 742 N N . ILE A 1 97 ? -2.447 2.275 -6.559 1.00 97.38 97 ILE A N 1
ATOM 743 C CA . ILE A 1 97 ? -1.185 1.793 -7.151 1.00 97.38 97 ILE A CA 1
ATOM 744 C C . ILE A 1 97 ? -0.951 2.273 -8.591 1.00 97.38 97 ILE A C 1
ATOM 746 O O . ILE A 1 97 ? 0.188 2.371 -9.038 1.00 97.38 97 ILE A O 1
ATOM 750 N N . ASN A 1 98 ? -2.025 2.564 -9.327 1.00 95.44 98 ASN A N 1
ATOM 751 C CA . ASN A 1 98 ? -1.983 3.109 -10.683 1.00 95.44 98 ASN A CA 1
ATOM 752 C C . ASN A 1 98 ? -1.564 4.589 -10.721 1.00 95.44 98 ASN A C 1
ATOM 754 O O . ASN A 1 98 ? -1.164 5.069 -11.776 1.00 95.44 98 ASN A O 1
ATOM 758 N N . GLU A 1 99 ? -1.651 5.290 -9.591 1.00 95.69 99 GLU A N 1
ATOM 759 C CA . GLU A 1 99 ? -1.283 6.704 -9.437 1.00 95.69 99 GLU A CA 1
ATOM 760 C C . GLU A 1 99 ? 0.086 6.875 -8.763 1.00 95.69 99 GLU A C 1
ATOM 762 O O . GLU A 1 99 ? 0.604 7.984 -8.686 1.00 95.69 99 GLU A O 1
ATOM 767 N N . GLY A 1 100 ? 0.718 5.776 -8.337 1.00 96.62 100 GLY A N 1
ATOM 768 C CA . GLY A 1 100 ? 2.045 5.810 -7.728 1.00 96.62 100 GLY A CA 1
ATOM 769 C C . GLY A 1 100 ? 2.041 6.083 -6.223 1.00 96.62 100 GLY A C 1
ATOM 770 O O . GLY A 1 100 ? 3.112 6.316 -5.665 1.00 96.62 100 GLY A O 1
ATOM 771 N N . ASP A 1 101 ? 0.885 6.024 -5.552 1.00 98.12 101 ASP A N 1
ATOM 772 C CA . ASP A 1 101 ? 0.753 6.229 -4.099 1.00 98.12 101 ASP A CA 1
ATOM 773 C C . ASP A 1 101 ? 1.678 5.313 -3.276 1.00 98.12 101 ASP A C 1
ATOM 775 O O . ASP A 1 101 ? 2.183 5.706 -2.228 1.00 98.12 101 ASP A O 1
ATOM 779 N N . GLN A 1 102 ? 1.962 4.110 -3.782 1.00 98.06 102 GLN A N 1
ATOM 780 C CA . GLN A 1 102 ? 2.887 3.143 -3.184 1.00 98.06 102 GLN A CA 1
ATOM 781 C C . GLN A 1 102 ? 4.356 3.602 -3.179 1.00 98.06 102 GLN A C 1
ATOM 783 O O . GLN A 1 102 ? 5.217 2.911 -2.645 1.00 98.06 102 GLN A O 1
ATOM 788 N N . PHE A 1 103 ? 4.663 4.734 -3.812 1.00 98.25 103 PHE A N 1
ATOM 789 C CA . PHE A 1 103 ? 5.993 5.333 -3.844 1.00 98.25 103 PHE A CA 1
ATOM 790 C C . PHE A 1 103 ? 6.060 6.668 -3.086 1.00 98.25 103 PHE A C 1
ATOM 792 O O . PHE A 1 103 ? 6.997 7.438 -3.310 1.00 98.25 103 PHE A O 1
ATOM 799 N N . GLY A 1 104 ? 5.072 6.988 -2.246 1.00 98.31 104 GLY A N 1
ATOM 800 C CA . GLY A 1 104 ? 5.131 8.133 -1.332 1.00 98.31 104 GLY A CA 1
ATOM 801 C C . GLY A 1 104 ? 6.050 7.862 -0.136 1.00 98.31 104 GLY A C 1
ATOM 802 O O . GLY A 1 104 ? 6.162 6.717 0.305 1.00 98.31 104 GLY A O 1
ATOM 803 N N . SER A 1 105 ? 6.701 8.898 0.400 1.00 98.12 105 SER A N 1
ATOM 804 C CA . SER A 1 105 ? 7.676 8.757 1.495 1.00 98.12 105 SER A CA 1
ATOM 805 C C . SER A 1 105 ? 7.112 8.067 2.737 1.00 98.12 105 SER A C 1
ATOM 807 O O . SER A 1 105 ? 7.773 7.185 3.268 1.00 98.12 105 SER A O 1
ATOM 809 N N . GLY A 1 106 ? 5.873 8.353 3.139 1.00 97.62 106 GLY A N 1
ATOM 810 C CA . GLY A 1 106 ? 5.236 7.691 4.279 1.00 97.62 106 GLY A CA 1
ATOM 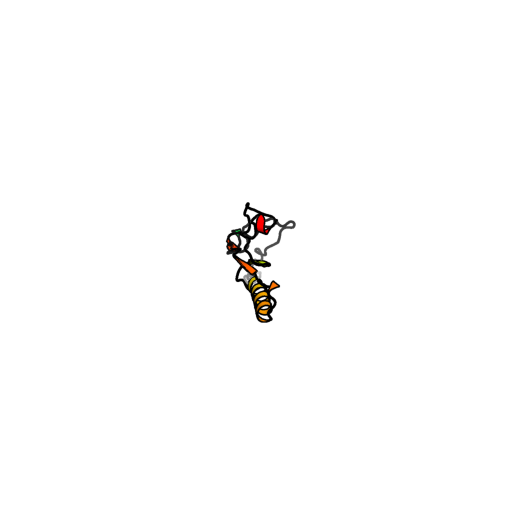811 C C . GLY A 1 106 ? 4.872 6.220 4.046 1.00 97.62 106 GLY A C 1
ATOM 812 O O . GLY A 1 106 ? 4.739 5.483 5.013 1.00 97.62 106 GLY A O 1
ATOM 813 N N . PHE A 1 107 ? 4.703 5.776 2.793 1.00 98.06 107 PHE A N 1
ATOM 814 C CA . PHE A 1 107 ? 4.447 4.361 2.470 1.00 98.06 107 PHE A CA 1
ATOM 815 C C . PHE A 1 107 ? 5.738 3.548 2.332 1.00 98.06 107 PHE A C 1
ATOM 817 O O . PHE A 1 107 ? 5.738 2.342 2.566 1.00 98.06 107 PHE A O 1
ATOM 824 N N . VAL A 1 108 ? 6.833 4.196 1.928 1.00 97.75 108 VAL A N 1
ATOM 825 C CA . VAL A 1 108 ? 8.139 3.552 1.733 1.00 97.75 108 VAL A CA 1
ATOM 826 C C . VAL A 1 108 ? 9.012 3.585 2.996 1.00 97.75 108 VAL A C 1
ATOM 828 O O . VAL A 1 108 ? 9.823 2.674 3.170 1.00 97.75 108 VAL A O 1
ATOM 831 N N . GLY A 1 109 ? 8.909 4.647 3.802 1.00 83.31 109 GLY A N 1
ATOM 832 C CA . GLY A 1 109 ? 9.826 4.998 4.897 1.00 83.31 109 GLY A CA 1
ATOM 833 C C . GLY A 1 109 ? 9.459 4.479 6.279 1.00 83.31 109 GLY A C 1
ATOM 834 O O . GLY A 1 109 ? 8.310 4.034 6.486 1.00 83.31 109 GLY A O 1
#